Protein AF-A0A6P0LN36-F1 (afdb_monomer_lite)

Sequence (95 aa):
MNDALNDARISEKKRVKDIEDETEKKRLDDILKSSKYALLKSEEDLTDKQKDKLEEVKEAFPLLAKMHQQREDFREIFDTHDDWAEGAFALIDWI

Foldseek 3Di:
DLVVLVVVLVVVLVVLVPDPPPVVSVLSVVLSPPQSCLQRDAPVPDDPVSVVSVVSCVVPPVVSVVVSVVVNVLCCLVVVDPDPVSSVVVVVVVD

Radius of gyration: 15.48 Å; chains: 1; bounding box: 34×26×42 Å

Secondary structure (DSSP, 8-state):
-HHHHHHHHHHHHHHHHT-S-HHHHHHHHHHHTTHHHHHHS-GGG--HHHHHHHHHHHHH-HHHHHHHHHHHHHHHHHHH-SSHHHHHHHHHHH-

Structure (mmCIF, N/CA/C/O backbone):
data_AF-A0A6P0LN36-F1
#
_entry.id   AF-A0A6P0LN36-F1
#
loop_
_atom_site.group_PDB
_atom_site.id
_atom_site.type_symbol
_atom_site.label_atom_id
_atom_site.label_alt_id
_atom_site.label_comp_id
_atom_site.label_asym_id
_atom_site.label_entity_id
_atom_site.label_seq_id
_atom_site.pdbx_PDB_ins_code
_atom_site.Cartn_x
_atom_site.Cartn_y
_atom_site.Cartn_z
_atom_site.occupancy
_atom_site.B_iso_or_equiv
_atom_site.auth_seq_id
_atom_site.auth_comp_id
_atom_site.auth_asym_id
_atom_site.auth_atom_id
_atom_site.pdbx_PDB_model_num
ATOM 1 N N . MET A 1 1 ? 10.169 6.762 -5.078 1.00 64.69 1 MET A N 1
ATOM 2 C CA . MET A 1 1 ? 8.741 6.392 -5.229 1.00 64.69 1 MET A CA 1
ATOM 3 C C . MET A 1 1 ? 8.209 5.587 -4.039 1.00 64.69 1 MET A C 1
ATOM 5 O O . MET A 1 1 ? 7.137 5.914 -3.545 1.00 64.69 1 MET A O 1
ATOM 9 N N . ASN A 1 2 ? 8.966 4.611 -3.516 1.00 81.31 2 ASN A N 1
ATOM 10 C CA . ASN A 1 2 ? 8.555 3.815 -2.344 1.00 81.31 2 ASN A CA 1
ATOM 11 C C . ASN A 1 2 ? 8.246 4.642 -1.083 1.00 81.31 2 ASN A C 1
ATOM 13 O O . ASN A 1 2 ? 7.312 4.306 -0.358 1.00 81.31 2 ASN A O 1
ATOM 17 N N . ASP A 1 3 ? 8.989 5.724 -0.834 1.00 90.00 3 ASP A N 1
ATOM 18 C CA . ASP A 1 3 ? 8.787 6.551 0.363 1.00 90.00 3 ASP A CA 1
ATOM 19 C C . ASP A 1 3 ? 7.420 7.244 0.356 1.00 90.00 3 ASP A C 1
ATOM 21 O O . ASP A 1 3 ? 6.673 7.114 1.320 1.00 90.00 3 ASP A O 1
ATOM 25 N N . ALA A 1 4 ? 7.022 7.844 -0.772 1.00 92.62 4 ALA A N 1
ATOM 26 C CA . ALA A 1 4 ? 5.721 8.499 -0.916 1.00 92.62 4 ALA A CA 1
ATOM 27 C C . ALA A 1 4 ? 4.543 7.526 -0.711 1.00 92.62 4 ALA A C 1
ATOM 29 O O . ALA A 1 4 ? 3.579 7.852 -0.019 1.00 92.62 4 ALA A O 1
ATOM 30 N N . LEU A 1 5 ? 4.627 6.308 -1.262 1.00 94.50 5 LEU A N 1
ATOM 31 C CA . LEU A 1 5 ? 3.603 5.277 -1.055 1.00 94.50 5 LEU A CA 1
ATOM 32 C C . LEU A 1 5 ? 3.571 4.791 0.404 1.00 94.50 5 LEU A C 1
ATOM 34 O O . LEU A 1 5 ? 2.501 4.581 0.980 1.00 94.50 5 LEU A O 1
ATOM 38 N N . ASN A 1 6 ? 4.732 4.650 1.044 1.00 95.69 6 ASN A N 1
ATOM 39 C CA . ASN A 1 6 ? 4.792 4.301 2.458 1.00 95.69 6 ASN A CA 1
ATOM 40 C C . ASN A 1 6 ? 4.246 5.423 3.361 1.00 95.69 6 ASN A C 1
ATOM 42 O O . ASN A 1 6 ? 3.581 5.120 4.354 1.00 95.69 6 ASN A O 1
ATOM 46 N N . ASP A 1 7 ? 4.474 6.686 3.016 1.00 96.56 7 ASP A N 1
ATOM 47 C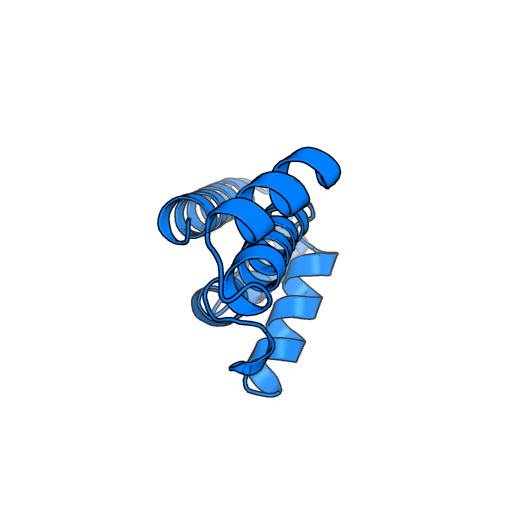 CA . ASP A 1 7 ? 3.951 7.848 3.737 1.00 96.56 7 ASP A CA 1
ATOM 48 C C . ASP A 1 7 ? 2.432 7.967 3.591 1.00 96.56 7 ASP A C 1
ATOM 50 O O . ASP A 1 7 ? 1.729 8.209 4.580 1.00 96.56 7 ASP A O 1
ATOM 54 N N . ALA A 1 8 ? 1.898 7.692 2.397 1.00 96.81 8 ALA A N 1
ATOM 55 C CA . ALA A 1 8 ? 0.461 7.571 2.177 1.00 96.81 8 ALA A CA 1
ATOM 56 C C . ALA A 1 8 ? -0.129 6.447 3.041 1.00 96.81 8 ALA A C 1
ATOM 58 O O . ALA A 1 8 ? -1.098 6.663 3.767 1.00 96.81 8 ALA A O 1
ATOM 59 N N . ARG A 1 9 ? 0.516 5.271 3.084 1.00 97.06 9 ARG A N 1
ATOM 60 C CA . ARG A 1 9 ? 0.106 4.159 3.959 1.00 97.06 9 ARG A CA 1
ATOM 61 C C . ARG A 1 9 ? 0.133 4.547 5.445 1.00 97.06 9 ARG A C 1
ATOM 63 O O . ARG A 1 9 ? -0.716 4.098 6.214 1.00 97.06 9 ARG A O 1
ATOM 70 N N . ILE A 1 10 ? 1.111 5.341 5.888 1.00 96.44 10 ILE A N 1
ATOM 71 C CA . ILE A 1 10 ? 1.173 5.853 7.270 1.00 96.44 10 ILE A CA 1
ATOM 72 C C . ILE A 1 10 ? 0.036 6.846 7.535 1.00 96.44 10 ILE A C 1
ATOM 74 O O . ILE A 1 10 ? -0.547 6.818 8.618 1.00 96.44 10 ILE A O 1
ATOM 78 N N . SER A 1 11 ? -0.290 7.693 6.564 1.00 97.25 11 SER A N 1
ATOM 79 C CA . SER A 1 11 ? -1.387 8.660 6.657 1.00 97.25 11 SER A CA 1
ATOM 80 C C . SER A 1 11 ? -2.746 7.961 6.739 1.00 97.25 11 SER A C 1
ATOM 82 O O . SER A 1 11 ? -3.522 8.266 7.641 1.00 97.25 11 SER A O 1
ATOM 84 N N . GLU A 1 12 ? -2.983 6.935 5.916 1.00 97.25 12 GLU A N 1
ATOM 85 C CA . GLU A 1 12 ? -4.179 6.088 6.014 1.00 97.25 12 GLU A CA 1
ATOM 86 C C . GLU A 1 12 ? -4.271 5.388 7.373 1.00 97.25 12 GLU A C 1
ATOM 88 O O . GLU A 1 12 ? -5.328 5.393 7.996 1.00 97.25 12 GLU A O 1
ATOM 93 N N . LYS A 1 13 ? -3.155 4.876 7.915 1.00 96.44 13 LYS A N 1
ATOM 94 C CA . LYS A 1 13 ? -3.142 4.310 9.277 1.00 96.44 13 LYS A CA 1
ATOM 95 C C . LYS A 1 13 ? -3.528 5.310 10.358 1.00 96.44 13 LYS A C 1
ATOM 97 O O . LYS A 1 13 ? -4.075 4.906 11.377 1.00 96.44 13 LYS A O 1
ATOM 102 N N . LYS A 1 14 ? -3.191 6.589 10.193 1.00 96.69 14 LYS A N 1
ATOM 103 C CA . LYS A 1 14 ? -3.622 7.634 11.129 1.00 96.69 14 LYS A CA 1
ATOM 104 C C . LYS A 1 14 ? -5.120 7.877 10.974 1.00 96.69 14 LYS A C 1
ATOM 106 O O . LYS A 1 14 ? -5.828 7.759 11.961 1.00 96.69 14 LYS A O 1
ATOM 111 N N . ARG A 1 15 ? -5.601 8.060 9.740 1.00 96.44 15 ARG A N 1
ATOM 112 C CA . ARG A 1 15 ? -7.026 8.258 9.435 1.00 96.44 15 ARG A CA 1
ATOM 113 C C . ARG A 1 15 ? -7.909 7.126 9.965 1.00 96.44 15 ARG A C 1
ATOM 115 O O . ARG A 1 15 ? -8.961 7.391 10.527 1.00 96.44 15 ARG A O 1
ATOM 122 N N . VAL A 1 16 ? -7.475 5.871 9.822 1.00 97.00 16 VAL A N 1
ATOM 123 C CA . VAL A 1 16 ? -8.209 4.698 10.331 1.00 97.00 16 VAL A CA 1
ATOM 124 C C . VAL A 1 16 ? -8.378 4.741 11.853 1.00 97.00 16 VAL A C 1
ATOM 126 O O . VAL A 1 16 ? -9.413 4.320 12.359 1.00 97.00 16 VAL A O 1
ATOM 129 N N . LYS A 1 17 ? -7.408 5.281 12.603 1.00 94.81 17 LYS A N 1
ATOM 130 C CA . LYS A 1 17 ? -7.514 5.381 14.070 1.00 94.81 17 LYS A CA 1
ATOM 131 C C . LYS A 1 17 ? -8.606 6.341 14.528 1.00 94.81 17 LYS A C 1
ATOM 133 O O . LYS A 1 17 ? -9.124 6.144 15.625 1.00 94.81 17 LYS A O 1
ATOM 138 N N . ASP A 1 18 ? -8.932 7.320 13.692 1.00 96.12 18 ASP A N 1
ATOM 139 C CA . ASP A 1 18 ? -9.920 8.361 13.969 1.00 96.12 18 ASP A CA 1
ATOM 140 C C . ASP A 1 18 ? -11.352 7.931 13.583 1.00 96.12 18 ASP A C 1
ATOM 142 O O . ASP A 1 18 ? -12.296 8.693 13.770 1.00 96.12 18 ASP A O 1
ATOM 146 N N . ILE A 1 19 ? -11.537 6.716 13.048 1.00 96.50 19 ILE A N 1
ATOM 147 C CA . ILE A 1 19 ? -12.859 6.150 12.744 1.00 96.50 19 ILE A CA 1
ATOM 148 C C . ILE A 1 19 ? -13.573 5.769 14.052 1.00 96.50 19 ILE A C 1
ATOM 150 O O . ILE A 1 19 ? -13.014 5.049 14.879 1.00 96.50 19 ILE A O 1
ATOM 154 N N . GLU A 1 20 ? -14.818 6.226 14.217 1.00 96.44 20 GLU A N 1
ATOM 155 C CA . GLU A 1 20 ? -15.645 5.949 15.405 1.00 96.44 20 GLU A CA 1
ATOM 156 C C . GLU A 1 20 ? -16.226 4.527 15.420 1.00 96.44 20 GLU A C 1
ATOM 158 O O . GLU A 1 20 ? -16.373 3.924 16.483 1.00 96.44 20 GLU A O 1
ATOM 163 N N . ASP A 1 21 ? -16.550 3.974 14.247 1.00 97.50 21 ASP A N 1
ATOM 164 C CA . ASP A 1 21 ? -17.017 2.593 14.124 1.00 97.50 21 ASP A CA 1
ATOM 165 C C . ASP A 1 21 ? -15.858 1.623 14.394 1.00 97.50 21 ASP A C 1
ATOM 167 O O . ASP A 1 21 ? -15.005 1.384 13.538 1.00 97.50 21 ASP A O 1
ATOM 171 N N . GLU A 1 22 ? -15.839 1.042 15.593 1.00 96.12 22 GLU A N 1
ATOM 172 C CA . GLU A 1 22 ? -14.801 0.104 16.027 1.00 96.12 22 GLU A CA 1
ATOM 173 C C . GLU A 1 22 ? -14.738 -1.179 15.178 1.00 96.12 22 GLU A C 1
ATOM 175 O O . GLU A 1 22 ? -13.666 -1.779 15.052 1.00 96.12 22 GLU A O 1
ATOM 180 N N . THR A 1 23 ? -15.845 -1.603 14.557 1.00 97.12 23 THR A N 1
ATOM 181 C CA . THR A 1 23 ? -15.851 -2.786 13.681 1.00 97.12 23 THR A CA 1
ATOM 182 C C . THR A 1 23 ? -15.138 -2.472 12.373 1.00 97.12 23 THR A C 1
ATOM 184 O O . THR A 1 23 ? -14.231 -3.207 11.971 1.00 97.12 23 THR A O 1
ATOM 187 N N . GLU A 1 24 ? -15.501 -1.358 11.737 1.00 96.06 24 GLU A N 1
ATOM 188 C CA . GLU A 1 24 ? -14.880 -0.931 10.482 1.00 96.06 24 GLU A CA 1
ATOM 189 C C . GLU A 1 24 ? -13.422 -0.509 10.693 1.00 96.06 24 GLU A C 1
ATOM 191 O O . GLU A 1 24 ? -12.538 -0.898 9.930 1.00 96.06 24 GLU A O 1
ATOM 196 N N . LYS A 1 25 ? -13.126 0.195 11.788 1.00 97.50 25 LYS A N 1
ATOM 197 C CA . LYS A 1 25 ? -11.760 0.540 12.194 1.00 97.50 25 LYS A CA 1
ATOM 198 C C . LYS A 1 25 ? -10.876 -0.692 12.337 1.00 97.50 25 LYS A C 1
ATOM 200 O O . LYS A 1 25 ? -9.771 -0.712 11.796 1.00 97.50 25 LYS A O 1
ATOM 205 N N . LYS A 1 26 ? -11.351 -1.731 13.033 1.00 97.00 26 LYS A N 1
ATOM 206 C CA . LYS A 1 26 ? -10.596 -2.979 13.198 1.00 97.00 26 LYS A CA 1
ATOM 207 C C . LYS A 1 26 ? -10.364 -3.672 11.857 1.00 97.00 26 LYS A C 1
ATOM 209 O O . LYS A 1 26 ? -9.236 -4.068 11.576 1.00 97.00 26 LYS A O 1
ATOM 214 N N . ARG A 1 27 ? -11.403 -3.774 11.021 1.00 97.12 27 ARG A N 1
ATOM 215 C CA . ARG A 1 27 ? -11.297 -4.348 9.672 1.00 97.12 27 ARG A CA 1
ATOM 216 C C . ARG A 1 27 ? -10.231 -3.624 8.845 1.00 97.12 27 ARG A C 1
ATOM 218 O O . ARG A 1 27 ? -9.348 -4.268 8.287 1.00 97.12 27 ARG A O 1
ATOM 225 N N . LEU A 1 28 ? -10.283 -2.295 8.792 1.00 97.50 28 LEU A N 1
ATOM 226 C CA . LEU A 1 28 ? -9.345 -1.480 8.019 1.00 97.50 28 LEU A CA 1
ATOM 227 C C . LEU A 1 28 ? -7.913 -1.524 8.584 1.00 97.50 28 LEU A C 1
ATOM 229 O O . LEU A 1 28 ? -6.953 -1.561 7.809 1.00 97.50 28 LEU A O 1
ATOM 233 N N . ASP A 1 29 ? -7.739 -1.564 9.909 1.00 97.06 29 ASP A N 1
ATOM 234 C CA . ASP A 1 29 ? -6.413 -1.706 10.529 1.00 97.06 29 ASP A CA 1
ATOM 235 C C . ASP A 1 29 ? -5.785 -3.074 10.219 1.00 97.06 29 ASP A C 1
ATOM 237 O O . ASP A 1 29 ? -4.604 -3.137 9.865 1.00 97.06 29 ASP A O 1
ATOM 241 N N . ASP A 1 30 ? -6.575 -4.152 10.252 1.00 96.50 30 ASP A N 1
ATOM 242 C CA . ASP A 1 30 ? -6.129 -5.505 9.898 1.00 96.50 30 ASP A CA 1
ATOM 243 C C . ASP A 1 30 ? -5.718 -5.616 8.416 1.00 96.50 30 ASP A C 1
ATOM 245 O O . ASP A 1 30 ? -4.734 -6.292 8.088 1.00 96.50 30 ASP A O 1
ATOM 249 N N . ILE A 1 31 ? -6.392 -4.892 7.516 1.00 97.06 31 ILE A N 1
ATOM 250 C CA . ILE A 1 31 ? -5.994 -4.792 6.102 1.00 97.06 31 ILE A CA 1
ATOM 251 C C . ILE A 1 31 ? -4.666 -4.027 5.963 1.00 97.06 31 ILE A C 1
ATOM 253 O O . ILE A 1 31 ? -3.758 -4.465 5.257 1.00 97.06 31 ILE A O 1
ATOM 257 N N . LEU A 1 32 ? -4.476 -2.917 6.687 1.00 96.62 32 LEU A N 1
ATOM 258 C CA . LEU A 1 32 ? -3.215 -2.154 6.671 1.00 96.62 32 LEU A CA 1
ATOM 259 C C . LEU A 1 32 ? -2.073 -2.829 7.454 1.00 96.62 32 LEU A C 1
ATOM 261 O O . LEU A 1 32 ? -0.913 -2.375 7.434 1.00 96.62 32 LEU A O 1
ATOM 265 N N . LYS A 1 33 ? -2.366 -3.892 8.196 1.00 93.94 33 LYS A N 1
ATOM 266 C CA . LYS A 1 33 ? -1.377 -4.677 8.925 1.00 93.94 33 LYS A CA 1
ATOM 267 C C . LYS A 1 33 ? -0.622 -5.572 7.952 1.00 93.94 33 LYS A C 1
ATOM 269 O O . LYS A 1 33 ? -1.193 -6.230 7.094 1.00 93.94 33 LYS A O 1
ATOM 274 N N . SER A 1 34 ? 0.704 -5.568 8.068 1.00 91.62 34 SER A N 1
ATOM 275 C CA . SER A 1 34 ? 1.601 -6.317 7.174 1.00 91.62 34 SER A CA 1
ATOM 276 C C . SER A 1 34 ? 1.505 -5.962 5.678 1.00 91.62 34 SER A C 1
ATOM 278 O O . SER A 1 34 ? 2.200 -6.576 4.875 1.00 91.62 34 SER A O 1
ATOM 280 N N . SER A 1 35 ? 0.763 -4.915 5.294 1.00 94.88 35 SER A N 1
ATOM 281 C CA . SER A 1 35 ? 0.629 -4.484 3.894 1.00 94.88 35 SER A CA 1
ATOM 282 C C . SER A 1 35 ? 1.845 -3.745 3.334 1.00 94.88 35 SER A C 1
ATOM 284 O O . SER A 1 35 ? 1.926 -3.525 2.132 1.00 94.88 35 SER A O 1
ATOM 286 N N . LYS A 1 36 ? 2.826 -3.370 4.174 1.00 95.44 36 LYS A N 1
ATOM 287 C CA . LYS A 1 36 ? 4.004 -2.601 3.729 1.00 95.44 36 LYS A CA 1
ATOM 288 C C . LYS A 1 36 ? 4.709 -3.282 2.555 1.00 95.44 36 LYS A C 1
ATOM 290 O O . LYS A 1 36 ? 4.969 -2.634 1.557 1.00 95.44 36 LYS A O 1
ATOM 295 N N . TYR A 1 37 ? 5.028 -4.567 2.671 1.00 94.88 37 TYR A N 1
ATOM 296 C CA . TYR A 1 37 ? 5.759 -5.254 1.604 1.00 94.88 37 TYR A CA 1
ATOM 297 C C . TYR A 1 37 ? 4.869 -5.657 0.433 1.00 94.88 37 TYR A C 1
ATOM 299 O O . TYR A 1 37 ? 5.384 -5.738 -0.671 1.00 94.88 37 TYR A O 1
ATOM 307 N N . ALA A 1 38 ? 3.567 -5.848 0.664 1.00 96.06 38 ALA A N 1
ATOM 308 C CA . ALA A 1 38 ? 2.598 -6.039 -0.411 1.00 96.06 38 ALA A CA 1
ATOM 309 C C . ALA A 1 38 ? 2.501 -4.799 -1.318 1.00 96.06 38 ALA A C 1
ATOM 311 O O . ALA A 1 38 ? 2.311 -4.944 -2.510 1.00 96.06 38 ALA A O 1
ATOM 312 N N . LEU A 1 39 ? 2.681 -3.596 -0.755 1.00 95.62 39 LEU A N 1
ATOM 313 C CA . LEU A 1 39 ? 2.624 -2.334 -1.498 1.00 95.62 39 LEU A CA 1
ATOM 314 C C . LEU A 1 39 ? 3.964 -1.867 -2.094 1.00 95.62 39 LEU A C 1
ATOM 316 O O . LEU A 1 39 ? 3.974 -1.040 -2.995 1.00 95.62 39 LEU A O 1
ATOM 320 N N . LEU A 1 40 ? 5.104 -2.264 -1.520 1.00 94.06 40 LEU A N 1
ATOM 321 C CA . LEU A 1 40 ? 6.408 -1.675 -1.880 1.00 94.06 40 LEU A CA 1
ATOM 322 C C . LEU A 1 40 ? 7.286 -2.570 -2.753 1.00 94.06 40 LEU A C 1
ATOM 324 O O . LEU A 1 40 ? 8.276 -2.084 -3.303 1.00 94.06 40 LEU A O 1
ATOM 328 N N . LYS A 1 41 ? 6.985 -3.866 -2.818 1.00 93.44 41 LYS A N 1
ATOM 329 C CA . LYS A 1 41 ? 7.641 -4.781 -3.750 1.00 93.44 41 LYS A CA 1
ATOM 330 C C . LYS A 1 41 ? 6.948 -4.711 -5.106 1.00 93.44 41 LYS A C 1
ATOM 332 O O . LYS A 1 41 ? 5.772 -4.380 -5.171 1.00 93.44 41 LYS A O 1
ATOM 337 N N . SER A 1 42 ? 7.691 -5.053 -6.148 1.00 91.25 42 SER A N 1
ATOM 338 C CA . SER A 1 42 ? 7.141 -5.319 -7.474 1.00 91.25 42 SER A CA 1
ATOM 339 C C . SER A 1 42 ? 6.132 -6.466 -7.422 1.00 91.25 42 SER A C 1
ATOM 341 O O . SER A 1 42 ? 6.353 -7.418 -6.667 1.00 91.25 42 S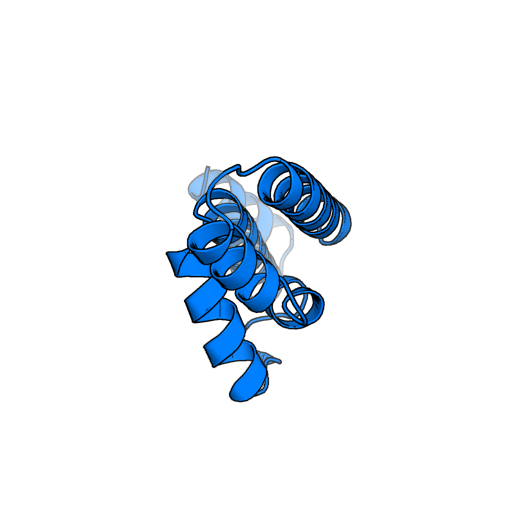ER A O 1
ATOM 343 N N . GLU A 1 43 ? 5.057 -6.412 -8.219 1.00 93.50 43 GLU A N 1
ATOM 344 C CA . GLU A 1 43 ? 4.015 -7.459 -8.192 1.00 93.50 43 GLU A CA 1
ATOM 345 C C . GLU A 1 43 ? 4.558 -8.853 -8.546 1.00 93.50 43 GLU A C 1
ATOM 347 O O . GLU A 1 43 ? 4.098 -9.863 -8.004 1.00 93.50 43 GLU A O 1
ATOM 352 N N . GLU A 1 44 ? 5.586 -8.908 -9.396 1.00 92.50 44 GLU A N 1
ATOM 353 C CA . GLU A 1 44 ? 6.271 -10.148 -9.777 1.00 92.50 44 GLU A CA 1
ATOM 354 C C . GLU A 1 44 ? 7.024 -10.817 -8.612 1.00 92.50 44 GLU A C 1
ATOM 356 O O . GLU A 1 44 ? 7.127 -12.042 -8.567 1.00 92.50 44 GLU A O 1
ATOM 361 N N . ASP A 1 45 ? 7.473 -10.029 -7.629 1.00 94.25 45 ASP A N 1
ATOM 362 C CA . ASP A 1 45 ? 8.262 -10.476 -6.472 1.00 94.25 45 ASP A CA 1
ATOM 363 C C . ASP A 1 45 ? 7.402 -10.771 -5.230 1.00 94.25 45 ASP A C 1
ATOM 365 O O . ASP A 1 45 ? 7.916 -11.030 -4.124 1.00 94.25 45 ASP A O 1
ATOM 369 N N . LEU A 1 46 ? 6.079 -10.666 -5.371 1.00 96.00 46 LEU A N 1
ATOM 370 C CA . LEU A 1 46 ? 5.141 -10.932 -4.292 1.00 96.00 46 LEU A CA 1
ATOM 371 C C . LEU A 1 46 ? 4.947 -12.433 -4.103 1.00 96.00 46 LEU A C 1
ATOM 373 O O . LEU A 1 46 ? 4.694 -13.186 -5.042 1.00 96.00 46 LEU A O 1
ATOM 377 N N . THR A 1 47 ? 4.980 -12.859 -2.842 1.00 97.00 47 THR A N 1
ATOM 378 C CA . THR A 1 47 ? 4.456 -14.178 -2.472 1.00 97.00 47 THR A CA 1
ATOM 379 C C . THR A 1 47 ? 2.933 -14.181 -2.572 1.00 97.00 47 THR A C 1
ATOM 381 O O . THR A 1 47 ? 2.315 -13.122 -2.474 1.00 97.00 47 THR A O 1
ATOM 384 N N . ASP A 1 48 ? 2.307 -15.354 -2.670 1.00 97.00 48 ASP A N 1
ATOM 385 C CA . ASP A 1 48 ? 0.839 -15.466 -2.747 1.00 97.00 48 ASP A CA 1
ATOM 386 C C . ASP A 1 48 ? 0.148 -14.720 -1.594 1.00 97.00 48 ASP A C 1
ATOM 388 O O . ASP A 1 48 ? -0.710 -13.875 -1.811 1.00 97.00 48 ASP A O 1
ATOM 392 N N . LYS A 1 49 ? 0.663 -14.874 -0.366 1.00 95.75 49 LYS A N 1
ATOM 393 C CA . LYS A 1 49 ? 0.166 -14.137 0.810 1.00 95.75 49 LYS A CA 1
ATOM 394 C C . LYS A 1 49 ? 0.267 -12.617 0.674 1.00 95.75 49 LYS A C 1
ATOM 396 O O . LYS A 1 49 ? -0.495 -11.887 1.302 1.00 95.75 49 LYS A O 1
ATOM 401 N N . GLN A 1 50 ? 1.277 -12.124 -0.039 1.00 97.19 50 GLN A N 1
ATOM 402 C CA . GLN A 1 50 ? 1.442 -10.693 -0.279 1.00 97.19 50 GLN A CA 1
ATOM 403 C C . GLN A 1 50 ? 0.521 -10.205 -1.400 1.00 97.19 50 GLN A C 1
ATOM 405 O O . GLN A 1 50 ? 0.056 -9.075 -1.302 1.00 97.19 50 GLN A O 1
ATOM 410 N N . LYS A 1 51 ? 0.220 -11.046 -2.397 1.00 97.38 51 LYS A N 1
ATOM 411 C CA . LYS A 1 51 ? -0.769 -10.761 -3.446 1.00 97.38 51 LYS A CA 1
ATOM 412 C C . LYS A 1 51 ? -2.176 -10.666 -2.863 1.00 97.38 51 LYS A C 1
ATOM 414 O O . LYS A 1 51 ? -2.817 -9.640 -3.054 1.00 97.38 51 LYS A O 1
ATOM 419 N N . ASP A 1 52 ? -2.575 -11.633 -2.037 1.00 97.19 52 ASP A N 1
ATOM 420 C CA . ASP A 1 52 ? -3.867 -11.604 -1.334 1.00 97.19 52 ASP A CA 1
ATOM 421 C C . ASP A 1 52 ? -4.002 -10.320 -0.498 1.00 97.19 52 ASP A C 1
ATOM 423 O O . ASP A 1 52 ? -4.999 -9.601 -0.543 1.00 97.19 52 ASP A O 1
ATOM 427 N N . LYS A 1 53 ? -2.937 -9.963 0.234 1.00 97.62 53 LYS A N 1
ATOM 428 C CA . LYS A 1 53 ? -2.909 -8.729 1.027 1.00 97.62 53 LYS A CA 1
ATOM 429 C C . LYS A 1 53 ? -2.961 -7.471 0.156 1.00 97.62 53 LYS A C 1
ATOM 431 O O . LYS A 1 53 ? -3.530 -6.471 0.587 1.00 97.62 53 LYS A O 1
ATOM 436 N N . LEU A 1 54 ? -2.334 -7.480 -1.019 1.00 97.69 54 LEU A N 1
ATOM 437 C CA . LEU A 1 54 ? -2.393 -6.361 -1.956 1.00 97.69 54 LEU A CA 1
ATOM 438 C C . LEU A 1 54 ? -3.818 -6.181 -2.490 1.00 97.69 54 LEU A C 1
ATOM 440 O O . LEU A 1 54 ? -4.279 -5.046 -2.554 1.00 97.69 54 LEU A O 1
ATOM 444 N N . GLU A 1 55 ? -4.522 -7.267 -2.806 1.00 97.56 55 GLU A N 1
ATOM 445 C CA . GLU A 1 55 ? -5.917 -7.237 -3.257 1.00 97.56 55 GLU A CA 1
ATOM 446 C C . GLU A 1 55 ? -6.840 -6.633 -2.190 1.00 97.56 55 GLU A C 1
ATOM 448 O O . GLU A 1 55 ? -7.503 -5.632 -2.461 1.00 97.56 55 GLU A O 1
ATOM 453 N N . GLU A 1 56 ? -6.763 -7.107 -0.941 1.00 97.94 56 GLU A N 1
ATOM 454 C CA . GLU A 1 56 ? -7.520 -6.522 0.179 1.00 97.94 56 GLU A CA 1
ATOM 455 C C . GLU A 1 56 ? -7.266 -5.009 0.334 1.00 97.94 56 GLU A C 1
ATOM 457 O O . GLU A 1 56 ? -8.175 -4.222 0.612 1.00 97.94 56 GLU A O 1
ATOM 462 N N . VAL A 1 57 ? -6.010 -4.576 0.167 1.00 97.75 57 VAL A N 1
ATOM 463 C CA . VAL A 1 57 ? -5.646 -3.156 0.250 1.00 97.75 57 VAL A CA 1
ATOM 464 C C . VAL A 1 57 ? -6.185 -2.375 -0.945 1.00 97.75 57 VAL A C 1
ATOM 466 O O . VAL A 1 57 ? -6.654 -1.253 -0.751 1.00 97.75 57 VAL A O 1
ATOM 469 N N . LYS A 1 58 ? -6.127 -2.938 -2.159 1.00 97.06 58 LYS A N 1
ATOM 470 C CA . LYS A 1 58 ? -6.642 -2.299 -3.377 1.00 97.06 58 LYS A CA 1
ATOM 471 C C . LYS A 1 58 ? -8.152 -2.064 -3.275 1.00 97.06 58 LYS A C 1
ATOM 473 O O . LYS A 1 58 ? -8.617 -0.989 -3.648 1.00 97.06 58 LYS A O 1
ATOM 478 N N . GLU A 1 59 ? -8.887 -3.015 -2.704 1.00 97.25 59 GLU A N 1
ATOM 479 C CA . GLU A 1 59 ? -10.329 -2.899 -2.464 1.00 97.25 59 GLU A CA 1
ATOM 480 C C . GLU A 1 59 ? -10.675 -1.849 -1.399 1.00 97.25 59 GLU A C 1
ATOM 482 O O . GLU A 1 59 ? -11.598 -1.054 -1.578 1.00 97.25 59 GLU A O 1
ATOM 487 N N . ALA A 1 60 ? -9.942 -1.827 -0.281 1.00 97.12 60 ALA A N 1
ATOM 488 C CA . ALA A 1 60 ? -10.286 -0.988 0.867 1.00 97.12 60 ALA A CA 1
ATOM 489 C C . ALA A 1 60 ? -9.706 0.438 0.815 1.00 97.12 60 ALA A C 1
ATOM 491 O O . ALA A 1 60 ? -10.254 1.350 1.438 1.00 97.12 60 ALA A O 1
ATOM 492 N N . PHE A 1 61 ? -8.602 0.657 0.092 1.00 97.56 61 PHE A N 1
ATOM 493 C CA . PHE A 1 61 ? -7.877 1.932 0.064 1.00 97.56 61 PHE A CA 1
ATOM 494 C C . PHE A 1 61 ? -7.581 2.387 -1.374 1.00 97.56 61 PHE A C 1
ATOM 496 O O . PHE A 1 61 ? -6.444 2.258 -1.842 1.00 97.56 61 PHE A O 1
ATOM 503 N N . PRO A 1 62 ? -8.556 3.015 -2.063 1.00 96.50 62 PRO A N 1
ATOM 504 C CA . PRO A 1 62 ? -8.420 3.412 -3.468 1.00 96.50 62 PRO A CA 1
ATOM 505 C C . PRO A 1 62 ? -7.206 4.305 -3.765 1.00 96.50 62 PRO A C 1
ATOM 507 O O . PRO A 1 62 ? -6.599 4.201 -4.830 1.00 96.50 62 PRO A O 1
ATOM 510 N N . LEU A 1 63 ? -6.809 5.168 -2.821 1.00 95.81 63 LEU A N 1
ATOM 511 C CA . LEU A 1 63 ? -5.610 5.999 -2.966 1.00 95.81 63 LEU A CA 1
ATOM 512 C C . LEU A 1 63 ? -4.332 5.151 -3.016 1.00 95.81 63 LEU A C 1
ATOM 514 O O . LEU A 1 63 ? -3.494 5.357 -3.892 1.00 95.81 63 LEU A O 1
ATOM 518 N N . LEU A 1 64 ? -4.190 4.189 -2.099 1.00 97.25 64 LEU A N 1
ATOM 519 C CA . LEU A 1 64 ? -3.032 3.294 -2.073 1.00 97.25 64 LEU A CA 1
ATOM 520 C C . LEU A 1 6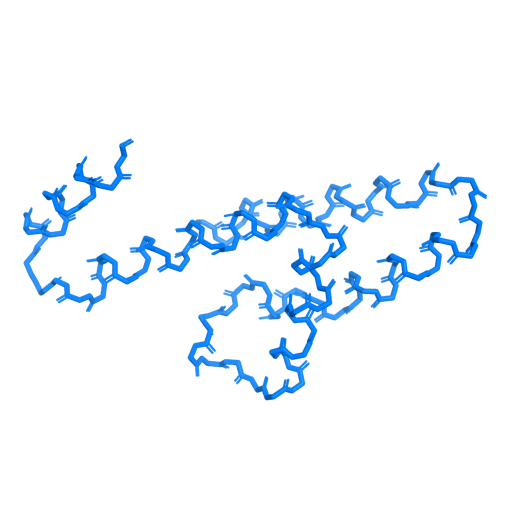4 ? -3.012 2.399 -3.313 1.00 97.25 64 LEU A C 1
ATOM 522 O O . LEU A 1 64 ? -1.942 2.195 -3.879 1.00 97.25 64 LEU A O 1
ATOM 526 N N . ALA A 1 65 ? -4.184 1.945 -3.769 1.00 97.19 65 ALA A N 1
ATOM 527 C CA . ALA A 1 65 ? -4.341 1.195 -5.012 1.00 97.19 65 ALA A CA 1
ATOM 528 C C . ALA A 1 65 ? -3.810 1.981 -6.217 1.00 97.19 65 ALA A C 1
ATOM 530 O O . ALA A 1 65 ? -2.973 1.484 -6.966 1.00 97.19 65 ALA A O 1
ATOM 531 N N . LYS A 1 66 ? -4.243 3.240 -6.363 1.00 96.25 66 LYS A N 1
ATOM 532 C CA . LYS A 1 66 ? -3.822 4.114 -7.461 1.00 96.25 66 LYS A CA 1
ATOM 533 C C . LYS A 1 66 ? -2.320 4.386 -7.430 1.00 96.25 66 LYS A C 1
ATOM 535 O O . LYS A 1 66 ? -1.665 4.280 -8.457 1.00 96.25 66 LYS A O 1
ATOM 540 N N . MET A 1 67 ? -1.770 4.722 -6.264 1.00 95.75 67 MET A N 1
ATOM 541 C CA . MET A 1 67 ? -0.337 5.001 -6.125 1.00 95.75 67 MET A CA 1
ATOM 542 C C . MET A 1 67 ? 0.522 3.761 -6.387 1.00 95.75 67 MET A C 1
ATOM 544 O O . MET A 1 67 ? 1.595 3.873 -6.975 1.00 95.75 67 MET A O 1
ATOM 548 N N . HIS A 1 68 ? 0.056 2.588 -5.954 1.00 96.06 68 HIS A N 1
ATOM 549 C CA . HIS A 1 68 ? 0.696 1.319 -6.270 1.00 96.06 68 HIS A CA 1
ATOM 550 C C . HIS A 1 68 ? 0.692 1.058 -7.778 1.00 96.06 68 HIS A C 1
ATOM 552 O O . HIS A 1 68 ? 1.745 0.779 -8.339 1.00 96.06 68 HIS A O 1
ATOM 558 N N . GLN A 1 69 ? -0.470 1.191 -8.429 1.00 95.12 69 GLN A N 1
ATOM 559 C CA . GLN A 1 69 ? -0.603 0.960 -9.867 1.00 95.12 69 GLN A CA 1
ATOM 560 C C . GLN A 1 69 ? 0.302 1.891 -10.665 1.00 95.12 69 GLN A C 1
ATOM 562 O O . GLN A 1 69 ? 1.089 1.415 -11.465 1.00 95.12 69 GLN A O 1
ATOM 567 N N . GLN A 1 70 ? 0.286 3.193 -10.364 1.00 93.25 70 GLN A N 1
ATOM 568 C CA . GLN A 1 70 ? 1.194 4.149 -11.001 1.00 93.25 70 GLN A CA 1
ATOM 569 C C . GLN A 1 70 ? 2.647 3.704 -10.860 1.00 93.25 70 GLN A C 1
ATOM 571 O O . GLN A 1 70 ? 3.407 3.746 -11.816 1.00 93.25 70 GLN A O 1
ATOM 576 N N . ARG A 1 71 ? 3.044 3.242 -9.673 1.00 92.00 71 ARG A N 1
ATOM 577 C CA . ARG A 1 71 ? 4.400 2.742 -9.461 1.00 92.00 71 ARG A CA 1
ATOM 578 C C . ARG A 1 71 ? 4.732 1.531 -10.345 1.00 92.00 71 ARG A C 1
ATOM 580 O O . ARG A 1 71 ? 5.862 1.469 -10.824 1.00 92.00 71 ARG A O 1
ATOM 587 N N . GLU A 1 72 ? 3.808 0.593 -10.526 1.00 94.06 72 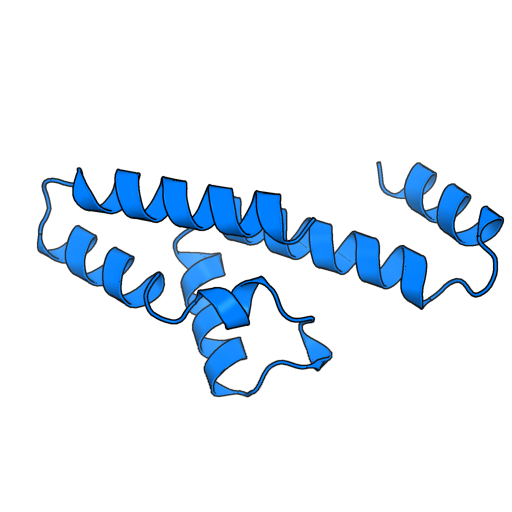GLU A N 1
ATOM 588 C CA . GLU A 1 72 ? 4.010 -0.546 -11.430 1.00 94.06 72 GLU A CA 1
ATOM 589 C C . GLU A 1 72 ? 4.041 -0.110 -12.896 1.00 94.06 72 GLU A C 1
ATOM 591 O O . GLU A 1 72 ? 4.941 -0.537 -13.604 1.00 94.06 72 GLU A O 1
ATOM 596 N N . ASP A 1 73 ? 3.168 0.805 -13.321 1.00 91.19 73 ASP A N 1
ATOM 597 C CA . ASP A 1 73 ? 3.167 1.342 -14.689 1.00 91.19 73 ASP A CA 1
ATOM 598 C C . ASP A 1 73 ? 4.512 2.017 -15.012 1.00 91.19 73 ASP A C 1
ATOM 600 O O . ASP A 1 73 ? 5.134 1.757 -16.039 1.00 91.19 73 ASP A O 1
ATOM 604 N N . PHE A 1 74 ? 5.019 2.847 -14.090 1.00 88.31 74 PHE A N 1
ATOM 605 C CA . PHE A 1 74 ? 6.344 3.459 -14.210 1.00 88.31 74 PHE A CA 1
ATOM 606 C C . PHE A 1 74 ? 7.440 2.398 -14.333 1.00 88.31 74 PHE A C 1
ATOM 608 O O . PHE A 1 74 ? 8.356 2.540 -15.138 1.00 88.31 74 PHE A O 1
ATOM 615 N N . ARG A 1 75 ? 7.369 1.347 -13.518 1.00 87.19 75 ARG A N 1
ATOM 616 C CA . ARG A 1 75 ? 8.340 0.258 -13.557 1.00 87.19 75 ARG A CA 1
ATOM 617 C C . ARG A 1 75 ? 8.293 -0.471 -14.895 1.00 87.19 75 ARG A C 1
ATOM 619 O O . ARG A 1 75 ? 9.338 -0.649 -15.494 1.00 87.19 75 ARG A O 1
ATOM 626 N N . GLU A 1 76 ? 7.109 -0.821 -15.383 1.00 88.62 76 GLU A N 1
ATOM 627 C CA . GLU A 1 76 ? 6.929 -1.472 -16.682 1.00 88.62 76 GLU A CA 1
ATOM 628 C C . GLU A 1 76 ? 7.519 -0.627 -17.817 1.00 88.62 76 GLU A C 1
ATOM 630 O O . GLU A 1 76 ? 8.278 -1.1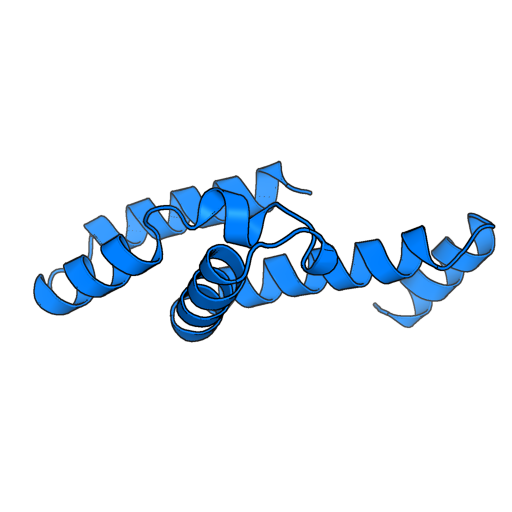53 -18.629 1.00 88.62 76 GLU A O 1
ATOM 635 N N . ILE A 1 77 ? 7.265 0.687 -17.825 1.00 86.50 77 ILE A N 1
ATOM 636 C CA . ILE A 1 77 ? 7.842 1.614 -18.809 1.00 86.50 77 ILE A CA 1
ATOM 637 C C . ILE A 1 77 ? 9.377 1.580 -18.768 1.00 86.50 77 ILE A C 1
ATOM 639 O O . ILE A 1 77 ? 10.023 1.503 -19.807 1.00 86.50 77 ILE A O 1
ATOM 643 N N . PHE A 1 78 ? 9.992 1.626 -17.587 1.00 81.69 78 PHE A N 1
ATOM 644 C CA . PHE A 1 78 ? 11.452 1.733 -17.487 1.00 81.69 78 PHE A CA 1
ATOM 645 C C . PHE A 1 78 ? 12.202 0.392 -17.492 1.00 81.69 78 PHE A C 1
ATOM 647 O O . PHE A 1 78 ? 13.380 0.384 -17.833 1.00 81.69 78 PHE A O 1
ATOM 654 N N . ASP A 1 79 ? 11.545 -0.719 -17.159 1.00 82.81 79 ASP A N 1
ATOM 655 C CA . ASP A 1 79 ? 12.138 -2.062 -17.183 1.00 82.81 79 ASP A CA 1
ATOM 656 C C . ASP A 1 79 ? 11.986 -2.731 -18.567 1.00 82.81 79 ASP A C 1
ATOM 658 O O . ASP A 1 79 ? 12.746 -3.643 -18.889 1.00 82.81 79 ASP A O 1
ATOM 662 N N . THR A 1 80 ? 11.030 -2.288 -19.399 1.00 78.00 80 THR A N 1
ATOM 663 C CA . THR A 1 80 ? 10.798 -2.837 -20.756 1.00 78.00 80 THR A CA 1
ATOM 664 C C . THR A 1 80 ? 11.644 -2.153 -21.835 1.00 78.00 80 THR A C 1
ATOM 666 O O . THR A 1 80 ? 11.894 -2.744 -22.886 1.00 78.00 80 THR A O 1
ATOM 669 N N . HIS A 1 81 ? 12.099 -0.921 -21.596 1.00 74.50 81 HIS A N 1
ATOM 670 C CA . HIS A 1 81 ? 12.900 -0.157 -22.551 1.00 74.50 81 HIS A CA 1
ATOM 671 C C . HIS A 1 81 ? 14.379 -0.135 -22.144 1.00 74.50 81 HIS A C 1
ATOM 673 O O . HIS A 1 81 ? 14.758 0.519 -21.175 1.00 74.50 81 HIS A O 1
ATOM 679 N N . ASP A 1 82 ? 15.227 -0.814 -22.926 1.00 66.69 82 ASP A N 1
ATOM 680 C CA . ASP A 1 82 ? 16.689 -0.815 -22.742 1.00 66.69 82 ASP A CA 1
ATOM 681 C C . ASP A 1 82 ? 17.320 0.564 -23.031 1.00 66.69 82 ASP A C 1
ATOM 683 O O . ASP A 1 82 ? 18.392 0.890 -22.511 1.00 66.69 82 ASP A O 1
ATOM 687 N N . ASP A 1 83 ? 16.662 1.385 -23.861 1.00 80.94 83 ASP A N 1
ATOM 688 C CA . ASP A 1 83 ? 17.079 2.748 -24.184 1.00 80.94 83 ASP A CA 1
ATOM 689 C C . ASP A 1 83 ? 16.275 3.794 -23.396 1.00 80.94 83 ASP A C 1
ATOM 691 O O . ASP A 1 83 ? 15.043 3.831 -23.391 1.00 80.94 83 ASP A O 1
ATOM 695 N N . TRP A 1 84 ? 16.999 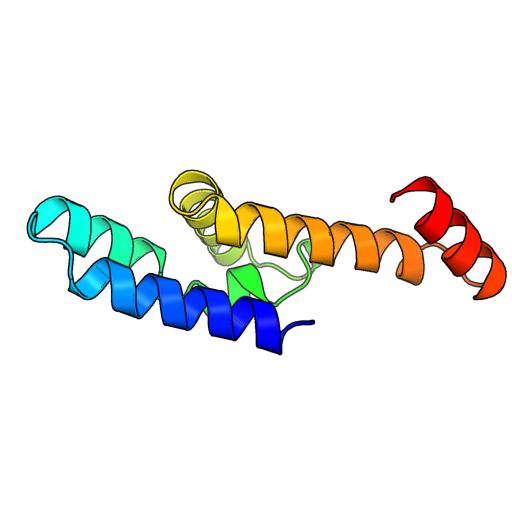4.701 -22.743 1.00 74.94 84 TRP A N 1
ATOM 696 C CA . TRP A 1 84 ? 16.405 5.722 -21.883 1.00 74.94 84 TRP A CA 1
ATOM 697 C C . TRP A 1 84 ? 15.548 6.742 -22.649 1.00 74.94 84 TRP A C 1
ATOM 699 O O . TRP A 1 84 ? 14.592 7.275 -22.083 1.00 74.94 84 TRP A O 1
ATOM 709 N N . ALA A 1 85 ? 15.862 7.026 -23.919 1.00 81.88 85 ALA A N 1
ATOM 710 C CA . ALA A 1 85 ? 15.049 7.919 -24.737 1.00 81.88 85 ALA A CA 1
ATOM 711 C C . ALA A 1 85 ? 13.724 7.248 -25.125 1.00 81.88 85 ALA A C 1
ATOM 713 O O . ALA A 1 85 ? 12.688 7.908 -25.073 1.00 81.88 85 ALA A O 1
ATOM 714 N N . GLU A 1 86 ? 13.729 5.947 -25.428 1.00 80.38 86 GLU A N 1
ATOM 715 C CA . GLU A 1 86 ? 12.497 5.176 -25.647 1.00 80.38 86 GLU A CA 1
ATOM 716 C C . GLU A 1 86 ? 11.601 5.165 -24.402 1.00 80.38 86 GLU A C 1
ATOM 718 O O . GLU A 1 86 ? 10.419 5.498 -24.500 1.00 80.38 86 GLU A O 1
ATOM 723 N N . GLY A 1 87 ? 12.168 4.907 -23.217 1.00 79.62 87 GLY A N 1
ATOM 724 C CA . GLY A 1 87 ? 11.425 4.985 -21.953 1.00 79.62 87 GLY A CA 1
ATOM 725 C C . GLY A 1 87 ? 10.860 6.385 -21.671 1.00 79.62 87 GLY A C 1
ATOM 726 O O . GLY A 1 87 ? 9.742 6.524 -21.173 1.00 79.62 87 GLY A O 1
ATOM 727 N N . ALA A 1 88 ? 11.587 7.446 -22.039 1.00 81.50 88 ALA A N 1
ATOM 728 C CA . ALA A 1 88 ? 11.101 8.819 -21.913 1.00 81.50 88 ALA A CA 1
ATOM 729 C C . ALA A 1 88 ? 9.930 9.127 -22.866 1.00 81.50 88 ALA A C 1
ATOM 731 O O . ALA A 1 88 ? 8.998 9.823 -22.462 1.00 81.50 88 ALA A O 1
ATOM 732 N N . PHE A 1 89 ? 9.944 8.610 -24.099 1.00 85.44 89 PHE A N 1
ATOM 733 C CA . PHE A 1 89 ? 8.813 8.745 -25.025 1.00 85.44 89 PHE A CA 1
ATOM 734 C C . PHE A 1 89 ? 7.587 7.961 -24.546 1.00 85.44 89 PHE A C 1
ATOM 736 O O . PHE A 1 89 ? 6.497 8.524 -24.503 1.00 85.44 89 PHE A O 1
ATOM 743 N N . ALA A 1 90 ? 7.767 6.718 -24.096 1.00 81.00 90 ALA A N 1
ATOM 744 C CA . ALA A 1 90 ? 6.684 5.914 -23.532 1.00 81.00 90 ALA A CA 1
ATOM 745 C C . ALA A 1 90 ? 6.051 6.572 -22.291 1.00 81.00 90 ALA A C 1
ATOM 747 O O . ALA A 1 90 ? 4.835 6.533 -22.112 1.00 81.00 90 ALA A O 1
ATOM 748 N N . LEU A 1 91 ? 6.854 7.248 -21.462 1.00 84.06 91 LEU A N 1
ATOM 749 C CA . LEU A 1 91 ? 6.340 8.030 -20.338 1.00 84.06 91 LEU A CA 1
ATOM 750 C C . LEU A 1 91 ? 5.500 9.237 -20.789 1.00 84.06 91 LEU A C 1
ATOM 752 O O . LEU A 1 91 ? 4.504 9.545 -20.139 1.00 84.06 91 LEU A O 1
ATOM 756 N N . ILE A 1 92 ? 5.890 9.926 -21.869 1.00 84.88 92 ILE A N 1
ATOM 757 C CA . ILE A 1 92 ? 5.102 11.035 -22.433 1.00 84.88 92 ILE A CA 1
ATOM 758 C C . ILE A 1 92 ? 3.745 10.529 -22.931 1.00 84.88 92 ILE A C 1
ATOM 760 O O . ILE A 1 92 ? 2.747 11.199 -22.700 1.00 84.88 92 ILE A O 1
ATOM 764 N N . ASP A 1 93 ? 3.702 9.356 -23.565 1.00 85.62 93 ASP A N 1
ATOM 765 C CA . ASP A 1 93 ? 2.458 8.766 -24.074 1.00 85.62 93 ASP A CA 1
ATOM 766 C C . ASP A 1 93 ? 1.509 8.282 -22.959 1.00 85.62 93 ASP A C 1
ATOM 768 O O . ASP A 1 93 ? 0.302 8.167 -23.178 1.00 85.62 93 ASP A O 1
ATOM 772 N N . TRP A 1 94 ? 2.030 7.994 -21.762 1.00 85.31 94 TRP A N 1
ATOM 773 C CA . TRP A 1 94 ? 1.241 7.536 -20.612 1.00 85.31 94 TRP A CA 1
ATOM 774 C C . TRP A 1 94 ? 0.542 8.671 -19.834 1.00 85.31 94 TRP A C 1
ATOM 776 O O . TRP A 1 94 ? -0.470 8.416 -19.175 1.00 85.31 94 TRP A O 1
ATOM 786 N N . ILE A 1 95 ? 1.070 9.903 -19.882 1.00 79.75 95 ILE A N 1
ATOM 787 C CA . ILE A 1 95 ? 0.562 11.083 -19.141 1.00 79.75 95 ILE A CA 1
ATOM 788 C C . ILE A 1 95 ? -0.556 11.794 -19.911 1.00 79.75 95 ILE A C 1
ATOM 790 O O . ILE A 1 95 ? -1.576 12.126 -19.258 1.00 79.75 95 ILE A O 1
#

pLDDT: mean 92.11, std 7.24, range [64.69, 97.94]